Protein AF-A0A6A6MZ64-F1 (afdb_monomer)

Radius of gyration: 26.25 Å; Cα contacts (8 Å, |Δi|>4): 74; chains: 1; bounding box: 71×77×59 Å

pLDDT: mean 73.75, std 23.93, range [27.97, 98.44]

Mean predicted aligned error: 17.05 Å

Organism: Hevea brasiliensis (NCBI:txid3981)

Sequence (170 aa):
MSISIQFRRTSTLFPFLHRFRNGGFRNEKPLRKISEPLASSHYVWKSVVTLEALLERDIEQNNVRNAGSHSRNLLRVKRGLDMVKVLFEQILVTEGNSLRDPGSNAYAQVFAPHHGWAIRKAVDAGMYTLPTKAQLLNKLNEDGGFDRTGVLGKGNYEKMVQGIKSTVKG

Structure (mmCIF, N/CA/C/O backbone):
data_AF-A0A6A6MZ64-F1
#
_entry.id   AF-A0A6A6MZ64-F1
#
loop_
_atom_site.group_PDB
_atom_site.id
_atom_site.type_symbol
_atom_site.label_atom_id
_atom_site.label_alt_id
_atom_site.label_comp_id
_atom_site.label_asym_id
_atom_site.label_entity_id
_atom_site.label_seq_id
_atom_site.pdbx_PDB_ins_code
_atom_site.Cartn_x
_atom_site.Cartn_y
_atom_site.Cartn_z
_atom_site.occupancy
_atom_site.B_iso_or_equiv
_atom_site.auth_seq_id
_atom_site.auth_comp_id
_atom_site.auth_asym_id
_atom_site.auth_atom_id
_atom_site.pdbx_PDB_model_num
ATOM 1 N N . MET A 1 1 ? 51.648 14.319 -3.752 1.00 36.44 1 MET A N 1
ATOM 2 C CA . MET A 1 1 ? 50.688 15.044 -4.610 1.00 36.44 1 MET A CA 1
ATOM 3 C C . MET A 1 1 ? 49.293 14.692 -4.124 1.00 36.44 1 MET A C 1
ATOM 5 O O . MET A 1 1 ? 48.849 13.582 -4.371 1.00 36.44 1 MET A O 1
ATOM 9 N N . SER A 1 2 ? 48.656 15.578 -3.359 1.00 28.05 2 SER A N 1
ATOM 10 C CA . SER A 1 2 ? 47.317 15.352 -2.797 1.00 28.05 2 SER A CA 1
ATOM 11 C C . SER A 1 2 ? 46.362 16.364 -3.412 1.00 28.05 2 SER A C 1
ATOM 13 O O . SER A 1 2 ? 46.575 17.567 -3.278 1.00 28.05 2 SER A O 1
ATOM 15 N N . ILE A 1 3 ? 45.342 15.879 -4.118 1.00 31.23 3 ILE A N 1
ATOM 16 C CA . ILE A 1 3 ? 44.278 16.712 -4.681 1.00 31.23 3 ILE A CA 1
ATOM 17 C C . ILE A 1 3 ? 43.170 16.803 -3.632 1.00 31.23 3 ILE A C 1
ATOM 19 O O . ILE A 1 3 ? 42.454 15.837 -3.380 1.00 31.23 3 ILE A O 1
ATOM 23 N N . SER A 1 4 ? 43.052 17.975 -3.014 1.00 30.42 4 SER A N 1
ATOM 24 C CA . SER A 1 4 ? 41.913 18.358 -2.183 1.00 30.42 4 SER A CA 1
ATOM 25 C C . SER A 1 4 ? 40.790 18.866 -3.084 1.00 30.42 4 SER A C 1
ATOM 27 O O . SER A 1 4 ? 40.967 19.848 -3.801 1.00 30.42 4 SER A O 1
ATOM 29 N N . ILE A 1 5 ? 39.621 18.225 -3.039 1.00 36.47 5 ILE A N 1
ATOM 30 C CA . ILE A 1 5 ? 38.403 18.752 -3.663 1.00 36.47 5 ILE A CA 1
ATOM 31 C C . ILE A 1 5 ? 37.670 19.588 -2.610 1.00 36.47 5 ILE A C 1
ATOM 33 O O . ILE A 1 5 ? 36.950 19.067 -1.760 1.00 36.47 5 ILE A O 1
ATOM 37 N N . GLN A 1 6 ? 37.865 20.907 -2.659 1.00 35.75 6 GLN A N 1
ATOM 38 C CA . GLN A 1 6 ? 37.004 21.868 -1.972 1.00 35.75 6 GLN A CA 1
ATOM 39 C C . GLN A 1 6 ? 35.626 21.885 -2.648 1.00 35.75 6 GLN A C 1
ATOM 41 O O . GLN A 1 6 ? 35.459 22.462 -3.724 1.00 35.75 6 GLN A O 1
ATOM 46 N N . PHE A 1 7 ? 34.614 21.312 -1.994 1.00 27.97 7 PHE A N 1
ATOM 47 C CA . PHE A 1 7 ? 33.225 21.535 -2.387 1.00 27.97 7 PHE A CA 1
ATOM 48 C C . PHE A 1 7 ? 32.743 22.877 -1.820 1.00 27.97 7 PHE A C 1
ATOM 50 O O . PHE A 1 7 ? 32.545 23.052 -0.616 1.00 27.97 7 PHE A O 1
ATOM 57 N N . ARG A 1 8 ? 32.628 23.858 -2.716 1.00 33.91 8 ARG A N 1
ATOM 58 C CA . ARG A 1 8 ? 32.208 25.232 -2.438 1.00 33.91 8 ARG A CA 1
ATOM 59 C C . ARG A 1 8 ? 30.710 25.250 -2.088 1.00 33.91 8 ARG A C 1
ATOM 61 O O . ARG A 1 8 ? 29.879 24.755 -2.841 1.00 33.91 8 ARG A O 1
ATOM 68 N N . ARG A 1 9 ? 30.375 25.839 -0.935 1.00 47.22 9 ARG A N 1
ATOM 69 C CA . ARG A 1 9 ? 29.007 26.157 -0.491 1.00 47.22 9 ARG A CA 1
ATOM 70 C C . ARG A 1 9 ? 28.342 27.138 -1.459 1.00 47.22 9 ARG A C 1
ATOM 72 O O . ARG A 1 9 ? 28.734 28.295 -1.445 1.00 47.22 9 ARG A O 1
ATOM 79 N N . THR A 1 10 ? 27.281 26.722 -2.149 1.00 39.62 10 THR A N 1
ATOM 80 C CA . THR A 1 10 ? 26.115 27.563 -2.498 1.00 39.62 10 THR A CA 1
ATOM 81 C C . THR A 1 10 ? 24.944 26.667 -2.915 1.00 39.62 10 THR A C 1
ATOM 83 O O . THR A 1 10 ? 25.131 25.845 -3.803 1.00 39.62 10 THR A O 1
ATOM 86 N N . SER A 1 11 ? 23.771 26.847 -2.287 1.00 35.97 11 SER A N 1
ATOM 87 C CA . SER A 1 11 ? 22.413 26.402 -2.694 1.00 35.97 11 SER A CA 1
ATOM 88 C C . SER A 1 11 ? 21.611 25.853 -1.499 1.00 35.97 11 SER A C 1
ATOM 90 O O . SER A 1 11 ? 21.657 24.669 -1.183 1.00 35.97 11 SER A O 1
ATOM 92 N N . THR A 1 12 ? 20.965 26.778 -0.779 1.00 44.12 12 THR A N 1
ATOM 93 C CA . THR A 1 12 ? 19.648 26.749 -0.084 1.00 44.12 12 THR A CA 1
ATOM 94 C C . THR A 1 12 ? 18.923 25.427 0.259 1.00 44.12 12 THR A C 1
ATOM 96 O O . THR A 1 12 ? 17.695 25.391 0.288 1.00 44.12 12 THR A O 1
ATOM 99 N N . LEU A 1 13 ? 19.625 24.353 0.622 1.00 40.78 13 LEU A N 1
ATOM 100 C CA . LEU A 1 13 ? 19.019 23.043 0.900 1.00 40.78 13 LEU A CA 1
ATOM 101 C C . LEU A 1 13 ? 19.359 22.507 2.296 1.00 40.78 13 LEU A C 1
ATOM 103 O O . LEU A 1 13 ? 19.699 21.346 2.446 1.00 40.78 13 LEU A O 1
ATOM 107 N N . PHE A 1 14 ? 19.281 23.336 3.343 1.00 42.09 14 PHE A N 1
ATOM 108 C CA . PHE A 1 14 ? 19.388 22.849 4.728 1.00 42.09 14 PHE A CA 1
ATOM 109 C C . PHE A 1 14 ? 18.645 23.756 5.729 1.00 42.09 14 PHE A C 1
ATOM 111 O O . PHE A 1 14 ? 19.239 24.638 6.344 1.00 42.09 14 PHE A O 1
ATOM 118 N N . PRO A 1 15 ? 17.331 23.529 5.924 1.00 39.47 15 PRO A N 1
ATOM 119 C CA . PRO A 1 15 ? 16.768 23.689 7.261 1.00 39.47 15 PRO A CA 1
ATOM 120 C C . PRO A 1 15 ? 15.713 22.605 7.552 1.00 39.47 15 PRO A C 1
ATOM 122 O O . PRO A 1 15 ? 14.540 22.908 7.738 1.00 39.47 15 PRO A O 1
ATOM 125 N N . PHE A 1 16 ? 16.097 21.324 7.589 1.00 38.50 16 PHE A N 1
ATOM 126 C CA . PHE A 1 16 ? 15.178 20.266 8.057 1.00 38.50 16 PHE A CA 1
ATOM 127 C C . PHE A 1 16 ? 15.720 19.418 9.217 1.00 38.50 16 PHE A C 1
ATOM 129 O O . PHE A 1 16 ? 14.943 18.814 9.950 1.00 38.50 16 PHE A O 1
ATOM 136 N N . LEU A 1 17 ? 17.027 19.451 9.494 1.00 40.66 17 LEU A N 1
ATOM 137 C CA . LEU A 1 17 ? 17.614 18.652 10.580 1.00 40.66 17 LEU A CA 1
ATOM 138 C C . LEU A 1 17 ? 17.642 19.343 11.955 1.00 40.66 17 LEU A C 1
ATOM 140 O O . LEU A 1 17 ? 17.843 18.676 12.964 1.00 40.66 17 LEU A O 1
ATOM 144 N N . HIS A 1 18 ? 17.357 20.647 12.052 1.00 37.66 18 HIS A N 1
ATOM 145 C CA . HIS A 1 18 ? 17.341 21.344 13.350 1.00 37.66 18 HIS A CA 1
ATOM 146 C C . HIS A 1 18 ? 15.963 21.335 14.052 1.00 37.66 18 HIS A C 1
ATOM 148 O O . HIS A 1 18 ? 15.840 21.779 15.193 1.00 37.66 18 HIS A O 1
ATOM 154 N N . ARG A 1 19 ? 14.920 20.784 13.407 1.00 38.62 19 ARG A N 1
ATOM 155 C CA . ARG A 1 19 ? 13.558 20.640 13.965 1.00 38.62 19 ARG A CA 1
ATOM 156 C C . ARG A 1 19 ? 13.274 19.234 14.526 1.00 38.62 19 ARG A C 1
ATOM 158 O O . ARG A 1 19 ? 12.125 18.860 14.701 1.00 38.62 19 ARG A O 1
ATOM 165 N N . PHE A 1 20 ? 14.318 18.478 14.864 1.00 41.59 20 PHE A N 1
ATOM 166 C CA . PHE A 1 20 ? 14.205 17.242 15.653 1.00 41.59 20 PHE A CA 1
ATOM 167 C C . PHE A 1 20 ? 14.855 17.334 17.041 1.00 41.59 20 PHE A C 1
ATOM 169 O O . PHE A 1 20 ? 14.746 16.395 17.819 1.00 41.59 20 PHE A O 1
ATOM 176 N N . ARG A 1 21 ? 15.489 18.466 17.394 1.00 41.97 21 ARG A N 1
ATOM 177 C CA . ARG A 1 21 ? 16.224 18.587 18.665 1.00 41.97 21 ARG A CA 1
ATOM 178 C C . ARG A 1 21 ? 15.375 19.042 19.864 1.00 41.97 21 ARG A C 1
ATOM 180 O O . ARG A 1 21 ? 15.693 18.654 20.976 1.00 41.97 21 ARG A O 1
ATOM 187 N N . ASN A 1 22 ? 14.282 19.790 19.662 1.00 35.03 22 ASN A N 1
ATOM 188 C CA . ASN A 1 22 ? 13.542 20.444 20.764 1.00 35.03 22 ASN A CA 1
ATOM 189 C C . ASN A 1 22 ? 12.016 20.175 20.778 1.00 35.03 22 ASN A C 1
ATOM 191 O O . ASN A 1 22 ? 11.238 21.030 21.193 1.00 35.03 22 ASN A O 1
ATOM 195 N N . GLY A 1 23 ? 11.556 19.012 20.308 1.00 35.69 23 GLY A N 1
ATOM 196 C CA . GLY A 1 23 ? 10.136 18.632 20.338 1.00 35.69 23 GLY A CA 1
ATOM 197 C C . GLY A 1 23 ? 9.852 17.573 21.399 1.00 35.69 23 GLY A C 1
ATOM 198 O O . GLY A 1 23 ? 10.011 16.390 21.124 1.00 35.69 23 GLY A O 1
ATOM 199 N N . GLY A 1 24 ? 9.441 17.997 22.596 1.00 34.62 24 GLY A N 1
ATOM 200 C CA . GLY A 1 24 ? 9.090 17.107 23.703 1.00 34.62 24 GLY A CA 1
ATOM 201 C C . GLY A 1 24 ? 7.966 16.128 23.351 1.00 34.62 24 GLY A C 1
ATOM 202 O O . GLY A 1 24 ? 6.863 16.532 22.968 1.00 34.62 24 GLY A O 1
ATOM 203 N N . PHE A 1 25 ? 8.246 14.837 23.530 1.00 40.78 25 PHE A N 1
ATOM 204 C CA . PHE A 1 25 ? 7.233 13.791 23.594 1.00 40.78 25 PHE A CA 1
ATOM 205 C C . PHE A 1 25 ? 6.396 14.013 24.857 1.00 40.78 25 PHE A C 1
ATOM 207 O O . PHE A 1 25 ? 6.836 13.785 25.981 1.00 40.78 25 PHE A O 1
ATOM 214 N N . ARG A 1 26 ? 5.180 14.530 24.666 1.00 48.69 26 ARG A N 1
ATOM 215 C CA . ARG A 1 26 ? 4.166 14.624 25.718 1.00 48.69 26 ARG A CA 1
ATOM 216 C C . ARG A 1 26 ? 3.779 13.212 26.175 1.00 48.69 26 ARG A C 1
ATOM 218 O O . ARG A 1 26 ? 3.234 12.451 25.384 1.00 48.69 26 ARG A O 1
ATOM 225 N N . ASN A 1 27 ? 4.018 12.941 27.459 1.00 40.72 27 ASN A N 1
ATOM 226 C CA . ASN A 1 27 ? 3.474 11.858 28.286 1.00 40.72 27 ASN A CA 1
ATOM 227 C C . ASN A 1 27 ? 3.519 10.453 27.670 1.00 40.72 27 ASN A C 1
ATOM 229 O O . ASN A 1 27 ? 2.483 9.839 27.401 1.00 40.72 27 ASN A O 1
ATOM 233 N N . GLU A 1 28 ? 4.724 9.905 27.530 1.00 43.59 28 GLU A N 1
ATOM 234 C CA . GLU A 1 28 ? 4.869 8.455 27.446 1.00 43.59 28 GLU A CA 1
ATOM 235 C C . GLU A 1 28 ? 4.496 7.843 28.801 1.00 43.59 28 GLU A C 1
ATOM 237 O O . GLU A 1 28 ? 5.088 8.145 29.838 1.00 43.59 28 GLU A O 1
ATOM 242 N N . LYS A 1 29 ? 3.469 6.988 28.800 1.00 49.75 29 LYS A N 1
ATOM 243 C CA . LYS A 1 29 ? 3.239 6.058 29.909 1.00 49.75 29 LYS A CA 1
ATOM 244 C C . LYS A 1 29 ? 4.495 5.180 30.035 1.00 49.75 29 LYS A C 1
ATOM 246 O O . LYS A 1 29 ? 5.036 4.808 28.992 1.00 49.75 29 LYS A O 1
ATOM 251 N N . PRO A 1 30 ? 4.949 4.828 31.251 1.00 45.38 30 PRO A N 1
ATOM 252 C CA . PRO A 1 30 ? 6.193 4.087 31.433 1.00 45.38 30 PRO A CA 1
ATOM 253 C C . PRO A 1 30 ? 6.215 2.818 30.579 1.00 45.38 30 PRO A C 1
ATOM 255 O O . PRO A 1 30 ? 5.240 2.059 30.560 1.00 45.38 30 PRO A O 1
ATOM 258 N N . LEU A 1 31 ? 7.328 2.596 29.876 1.00 52.47 31 LEU A N 1
ATOM 259 C CA . LEU A 1 31 ? 7.581 1.358 29.147 1.00 52.47 31 LEU A CA 1
ATOM 260 C C . LEU A 1 31 ? 7.473 0.193 30.135 1.00 52.47 31 LEU A C 1
ATOM 262 O O . LEU A 1 31 ? 8.223 0.124 31.111 1.00 52.47 31 LEU A O 1
ATOM 266 N N . ARG A 1 32 ? 6.505 -0.703 29.908 1.00 56.94 32 ARG A N 1
ATOM 267 C CA . ARG A 1 32 ? 6.336 -1.888 30.752 1.00 56.94 32 ARG A CA 1
ATOM 268 C C . ARG A 1 32 ? 7.608 -2.723 30.685 1.00 56.94 32 ARG A C 1
ATOM 270 O O . ARG A 1 32 ? 8.136 -2.970 29.600 1.00 56.94 32 ARG A O 1
ATOM 277 N N . LYS A 1 33 ? 8.086 -3.166 31.848 1.00 50.62 33 LYS A N 1
ATOM 278 C CA . LYS A 1 33 ? 9.201 -4.107 31.932 1.00 50.62 33 LYS A CA 1
ATOM 279 C C . LYS A 1 33 ? 8.802 -5.386 31.196 1.00 50.62 33 LYS A C 1
ATOM 281 O O . LYS A 1 33 ? 7.712 -5.907 31.402 1.00 50.62 33 LYS A O 1
ATOM 286 N N . ILE A 1 34 ? 9.705 -5.882 30.354 1.00 54.44 34 ILE A N 1
ATOM 287 C CA . ILE A 1 34 ? 9.514 -7.050 29.472 1.00 54.44 34 ILE A CA 1
ATOM 288 C C . ILE A 1 34 ? 9.135 -8.321 30.269 1.00 54.44 34 ILE A C 1
ATOM 290 O O . ILE A 1 34 ? 8.608 -9.275 29.709 1.00 54.44 34 ILE A O 1
ATOM 294 N N . SER A 1 35 ? 9.356 -8.318 31.586 1.00 48.97 35 SER A N 1
ATOM 295 C CA . SER A 1 35 ? 9.053 -9.410 32.511 1.00 48.97 35 SER A CA 1
ATOM 296 C C . SER A 1 35 ? 7.625 -9.429 33.071 1.00 48.97 35 SER A C 1
ATOM 298 O O . SER A 1 35 ? 7.291 -10.380 33.771 1.00 48.97 35 SER A O 1
ATOM 300 N N . GLU A 1 36 ? 6.790 -8.410 32.842 1.00 52.72 36 GLU A N 1
ATOM 301 C CA . GLU A 1 36 ? 5.408 -8.442 33.340 1.00 52.72 36 GLU A CA 1
ATOM 302 C C . GLU A 1 36 ? 4.483 -9.206 32.379 1.00 52.72 36 GLU A C 1
ATOM 304 O O . GLU A 1 36 ? 4.371 -8.824 31.209 1.00 52.72 36 GLU A O 1
ATOM 309 N N . PRO A 1 37 ? 3.784 -10.263 32.842 1.00 51.66 37 PRO A N 1
ATOM 310 C CA . PRO A 1 37 ? 2.841 -10.997 32.013 1.00 51.66 37 PRO A CA 1
ATOM 311 C C . PRO A 1 37 ? 1.742 -10.075 31.484 1.00 51.66 37 PRO A C 1
ATOM 313 O O . PRO A 1 37 ? 1.073 -9.360 32.234 1.00 51.66 37 PRO A O 1
ATOM 316 N N . LEU A 1 38 ? 1.515 -10.131 30.173 1.00 53.34 38 LEU A N 1
ATOM 317 C CA . LEU A 1 38 ? 0.454 -9.418 29.469 1.00 53.34 38 LEU A CA 1
ATOM 318 C C . LEU A 1 38 ? -0.904 -10.091 29.751 1.00 53.34 38 LEU A C 1
ATOM 320 O O . LEU A 1 38 ? -1.550 -10.631 28.854 1.00 53.34 38 LEU A O 1
ATOM 324 N N . ALA A 1 39 ? -1.337 -10.082 31.013 1.00 48.03 39 ALA A N 1
ATOM 325 C CA . ALA A 1 39 ? -2.506 -10.817 31.502 1.00 48.03 39 ALA A CA 1
ATOM 326 C C . ALA A 1 39 ? -3.852 -10.373 30.884 1.00 48.03 39 ALA A C 1
ATOM 328 O O . ALA A 1 39 ? -4.884 -10.966 31.168 1.00 48.03 39 ALA A O 1
ATOM 329 N N . SER A 1 40 ? -3.863 -9.368 30.002 1.00 46.00 40 SER A N 1
ATOM 330 C CA . SER A 1 40 ? -5.070 -8.884 29.310 1.00 46.00 40 SER A CA 1
ATOM 331 C C . SER A 1 40 ? -5.090 -9.179 27.804 1.00 46.00 40 SER A C 1
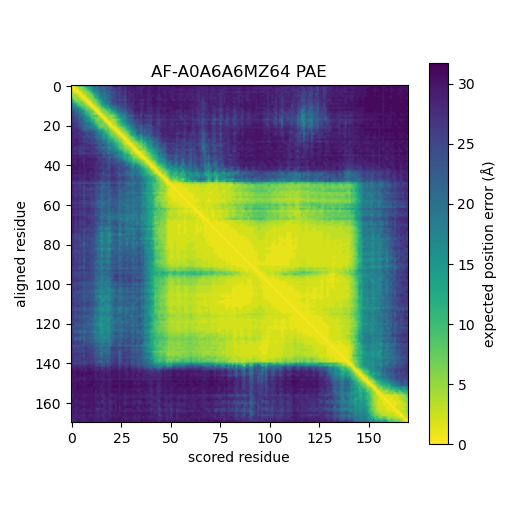ATOM 333 O O . SER A 1 40 ? -6.048 -8.820 27.130 1.00 46.00 40 SER A O 1
ATOM 335 N N . SER A 1 41 ? -4.039 -9.788 27.243 1.00 49.84 41 SER A N 1
ATOM 336 C CA . SER A 1 41 ? -3.894 -9.975 25.788 1.00 49.84 41 SER A CA 1
ATOM 337 C C . SER A 1 41 ? -3.397 -11.378 25.424 1.00 49.84 41 SER A C 1
ATOM 339 O O . SER A 1 41 ? -2.759 -11.592 24.391 1.00 49.84 41 SER A O 1
ATOM 341 N N . HIS A 1 42 ? -3.748 -12.373 26.237 1.00 45.38 42 HIS A N 1
ATOM 342 C CA . HIS A 1 42 ? -3.716 -13.759 25.789 1.00 45.38 42 HIS A CA 1
ATOM 343 C C . HIS A 1 42 ? -4.972 -14.059 24.941 1.00 45.38 42 HIS A C 1
ATOM 345 O O . HIS A 1 42 ? -5.987 -14.532 25.433 1.00 45.38 42 HIS A O 1
ATOM 351 N N . TYR A 1 43 ? -4.857 -13.777 23.636 1.00 52.66 43 TYR A N 1
ATOM 352 C CA . TYR A 1 43 ? -5.564 -14.436 22.526 1.00 52.66 43 TYR A CA 1
ATOM 353 C C . TYR A 1 43 ? -7.109 -14.314 22.476 1.00 52.66 43 TYR A C 1
ATOM 355 O O . TYR A 1 43 ? -7.822 -15.313 22.494 1.00 52.66 43 TYR A O 1
ATOM 363 N N . VAL A 1 44 ? -7.636 -13.097 22.275 1.00 53.84 44 VAL A N 1
ATOM 364 C CA . VAL A 1 44 ? -9.070 -12.854 21.973 1.00 53.84 44 VAL A CA 1
ATOM 365 C C . VAL A 1 44 ? -9.569 -13.627 20.740 1.00 53.84 44 VAL A C 1
ATOM 367 O O . VAL A 1 44 ? -10.719 -14.047 20.711 1.00 53.84 44 VAL A O 1
ATOM 370 N N . TRP A 1 45 ? -8.719 -13.906 19.747 1.00 55.28 45 TRP A N 1
ATOM 371 C CA . TRP A 1 45 ? -9.134 -14.689 18.572 1.00 55.28 45 TRP A CA 1
ATOM 372 C C . TRP A 1 45 ? -9.507 -16.142 18.894 1.00 55.28 45 TRP A C 1
ATOM 374 O O . TRP A 1 45 ? -10.161 -16.788 18.086 1.00 55.28 45 TRP A O 1
ATOM 384 N N . LYS A 1 46 ? -9.151 -16.658 20.080 1.00 59.06 46 LYS A N 1
ATOM 385 C CA . LYS A 1 46 ? -9.629 -17.970 20.541 1.00 59.06 46 LYS A CA 1
ATOM 386 C C . LYS A 1 46 ? -11.102 -17.954 20.961 1.00 59.06 46 LYS A C 1
ATOM 388 O O . LYS A 1 46 ? -11.692 -19.020 21.074 1.00 59.06 46 LYS A O 1
ATOM 393 N N . SER A 1 47 ? -11.682 -16.779 21.218 1.00 61.56 47 SER A N 1
ATOM 394 C CA . SER A 1 47 ? -13.062 -16.624 21.698 1.00 61.56 47 SER A CA 1
ATOM 395 C C . SER A 1 47 ? -13.961 -15.804 20.774 1.00 61.56 47 SER A C 1
ATOM 397 O O . SER A 1 47 ? -15.132 -15.609 21.091 1.00 61.56 47 SER A O 1
ATOM 399 N N . VAL A 1 48 ? -13.444 -15.319 19.642 1.00 60.75 48 VAL A N 1
ATOM 400 C CA . VAL A 1 48 ? -14.214 -14.533 18.676 1.00 60.75 48 VAL A CA 1
ATOM 401 C C . VAL A 1 48 ? -14.267 -15.278 17.353 1.00 60.75 48 VAL A C 1
ATOM 403 O O . VAL A 1 48 ? -13.238 -15.508 16.725 1.00 60.75 48 VAL A O 1
ATOM 406 N N . VAL A 1 49 ? -15.477 -15.675 16.962 1.00 75.50 49 VAL A N 1
ATOM 407 C CA . VAL A 1 49 ? -15.716 -16.565 15.817 1.00 75.50 49 VAL A CA 1
ATOM 408 C C . VAL A 1 49 ? -15.659 -15.808 14.485 1.00 75.50 49 VAL A C 1
ATOM 410 O O . VAL A 1 49 ? -15.248 -16.383 13.482 1.00 75.50 49 VAL A O 1
ATOM 413 N N . THR A 1 50 ? -16.027 -14.519 14.462 1.00 87.75 50 THR A N 1
ATOM 414 C CA . THR A 1 50 ? -16.124 -13.727 13.223 1.00 87.75 50 THR A CA 1
ATOM 415 C C . THR A 1 50 ? -15.567 -12.305 13.367 1.00 87.75 50 THR A C 1
ATOM 417 O O . THR A 1 50 ? -15.409 -11.789 14.477 1.00 87.75 50 THR A O 1
ATOM 420 N N . LEU A 1 51 ? -15.260 -11.647 12.241 1.00 89.31 51 LEU A N 1
ATOM 421 C CA . LEU A 1 51 ? -14.782 -10.257 12.238 1.00 89.31 51 LEU A CA 1
ATOM 422 C C . LEU A 1 51 ? -15.852 -9.284 12.747 1.00 89.31 51 LEU A C 1
ATOM 424 O O . LEU A 1 51 ? -15.520 -8.302 13.403 1.00 89.31 51 LEU A O 1
ATOM 428 N N . GLU A 1 52 ? -17.123 -9.575 12.491 1.00 90.81 52 GLU A N 1
ATOM 429 C CA . GLU A 1 52 ? -18.269 -8.798 12.960 1.00 90.81 52 GLU A CA 1
ATOM 430 C C . GLU A 1 52 ? -18.338 -8.820 14.487 1.00 90.81 52 GLU A C 1
ATOM 432 O O . GLU A 1 52 ? -18.394 -7.765 15.109 1.00 90.81 52 GLU A O 1
ATOM 437 N N . ALA A 1 53 ? -18.214 -9.999 15.104 1.00 89.12 53 ALA A N 1
ATOM 438 C CA . ALA A 1 53 ? -18.192 -10.130 16.562 1.00 89.12 53 ALA A CA 1
ATOM 439 C C . ALA A 1 53 ? -16.990 -9.409 17.207 1.00 89.12 53 ALA A C 1
ATOM 441 O O . ALA A 1 53 ? -17.063 -8.944 18.346 1.00 89.12 53 ALA A O 1
ATOM 442 N N . LEU A 1 54 ? -15.875 -9.298 16.480 1.00 88.81 54 LEU A N 1
ATOM 443 C CA . LEU A 1 54 ? -14.695 -8.547 16.911 1.00 88.81 54 LEU A CA 1
ATOM 444 C C . LEU A 1 54 ? -14.922 -7.027 16.851 1.00 88.81 54 LEU A C 1
ATOM 446 O O . LEU A 1 54 ? -14.425 -6.313 17.720 1.00 88.81 54 LEU A O 1
ATOM 450 N N . LEU A 1 55 ? -15.670 -6.539 15.858 1.00 91.50 55 LEU A N 1
ATOM 451 C CA . LEU A 1 55 ? -16.0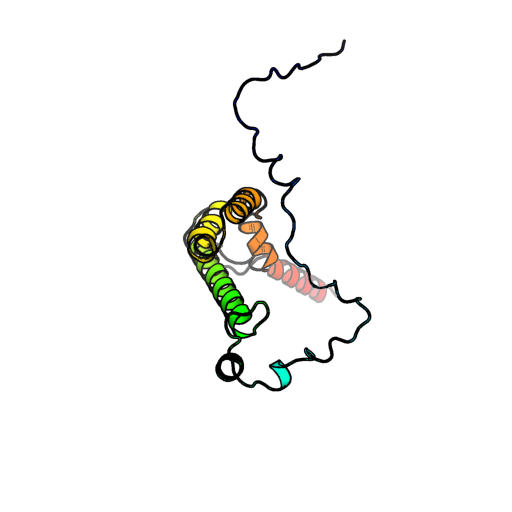53 -5.130 15.741 1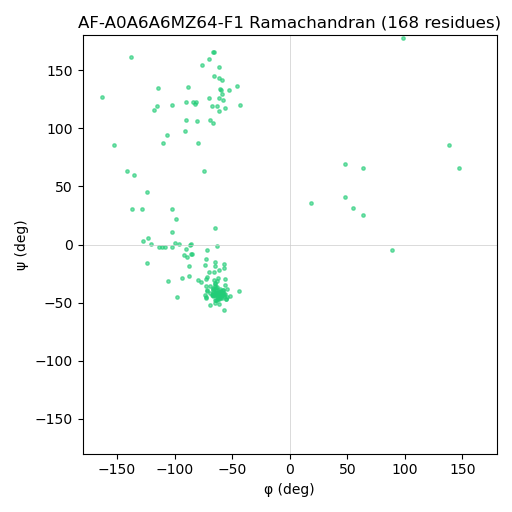.00 91.50 55 LEU A CA 1
ATOM 452 C C . LEU A 1 55 ? -17.126 -4.741 16.761 1.00 91.50 55 LEU A C 1
ATOM 454 O O . LEU A 1 55 ? -16.992 -3.700 17.400 1.00 91.50 55 LEU A O 1
ATOM 458 N N . GLU A 1 56 ? -18.147 -5.581 16.943 1.00 92.44 56 GLU A N 1
ATOM 459 C CA . GLU A 1 56 ? -19.253 -5.324 17.872 1.00 92.44 56 GLU A CA 1
ATOM 460 C C . GLU A 1 56 ? -18.733 -5.113 19.295 1.00 92.44 56 GLU A C 1
ATOM 462 O O . GLU A 1 56 ? -19.061 -4.126 19.945 1.00 92.44 56 GLU A O 1
ATOM 467 N N . ARG A 1 57 ? -17.788 -5.950 19.735 1.00 89.44 57 ARG A N 1
ATOM 468 C CA . ARG A 1 57 ? -17.134 -5.796 21.041 1.00 89.44 57 ARG A CA 1
ATOM 469 C C . ARG A 1 57 ? -16.470 -4.427 21.225 1.00 89.44 57 ARG A C 1
ATOM 471 O O . ARG A 1 57 ? -16.548 -3.838 22.300 1.00 89.44 57 ARG A O 1
ATOM 478 N N . ASP A 1 58 ? -15.780 -3.925 20.206 1.00 92.75 58 ASP A N 1
ATOM 479 C CA . ASP A 1 58 ? -15.117 -2.618 20.275 1.00 92.75 58 ASP A CA 1
ATOM 480 C C . ASP A 1 58 ? -16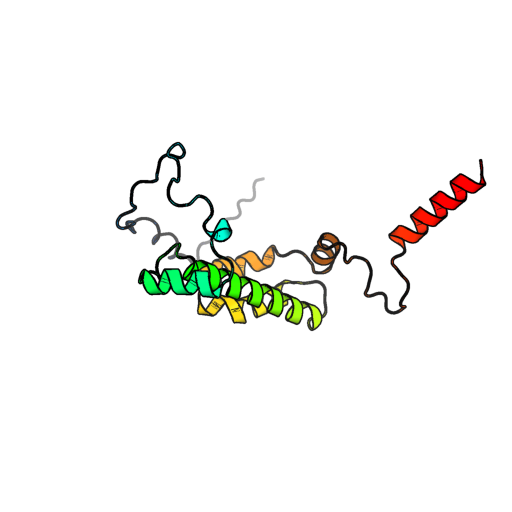.132 -1.453 20.242 1.00 92.75 58 ASP A C 1
ATOM 482 O O . ASP A 1 58 ? -15.855 -0.377 20.789 1.00 92.75 58 ASP A O 1
ATOM 486 N N . ILE A 1 59 ? -17.298 -1.653 19.610 1.00 93.62 59 ILE A N 1
ATOM 487 C CA . ILE A 1 59 ? -18.434 -0.715 19.608 1.00 93.62 59 ILE A CA 1
ATOM 488 C C . ILE A 1 59 ? -19.069 -0.663 20.998 1.00 93.62 59 ILE A C 1
ATOM 490 O O . ILE A 1 59 ? -19.171 0.424 21.567 1.00 93.62 59 ILE A O 1
ATOM 494 N N . GLU A 1 60 ? -19.409 -1.819 21.574 1.00 94.06 60 GLU A N 1
ATOM 495 C CA . GLU A 1 60 ? -19.950 -1.956 22.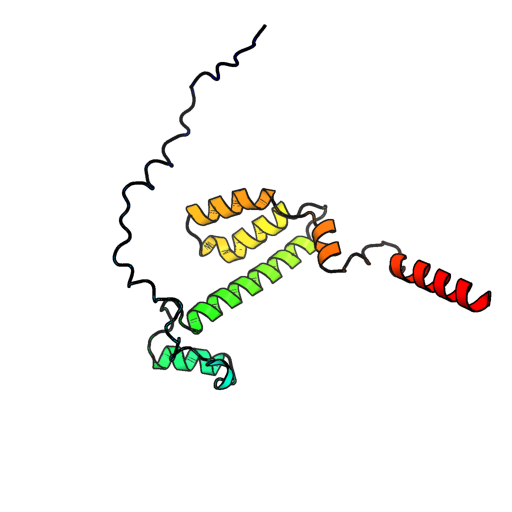935 1.00 94.06 60 GLU A CA 1
ATOM 496 C C . GLU A 1 60 ? -19.033 -1.296 23.975 1.00 94.06 60 GLU A C 1
ATOM 498 O O . GLU A 1 60 ? -19.488 -0.639 24.911 1.00 94.06 60 GLU A O 1
ATOM 503 N N . GLN A 1 61 ? -17.717 -1.418 23.789 1.00 92.25 61 GLN A N 1
ATOM 504 C CA . GLN A 1 61 ? -16.701 -0.827 24.663 1.00 92.25 61 GLN A CA 1
ATOM 505 C C . GLN A 1 61 ? -16.348 0.630 24.316 1.00 92.25 61 GLN A C 1
ATOM 507 O O . GLN A 1 61 ? -15.468 1.212 24.956 1.00 92.25 61 GLN A O 1
ATOM 512 N N . ASN A 1 62 ? -16.986 1.217 23.298 1.00 93.06 62 ASN A N 1
ATOM 513 C CA . ASN A 1 62 ? -16.737 2.568 22.788 1.00 93.06 62 ASN A CA 1
ATOM 514 C C . ASN A 1 62 ? -15.240 2.870 22.548 1.00 93.06 62 ASN A C 1
ATOM 516 O O . ASN A 1 62 ? -14.727 3.944 22.875 1.00 93.06 62 ASN A O 1
ATOM 520 N N . ASN A 1 63 ? -14.502 1.899 22.001 1.00 93.38 63 ASN A N 1
ATOM 521 C CA . ASN A 1 63 ? -13.046 1.971 21.853 1.00 93.38 63 ASN A CA 1
ATOM 522 C C . ASN A 1 63 ? -12.558 1.803 20.400 1.00 93.38 63 ASN A C 1
ATOM 524 O O . ASN A 1 63 ? -11.350 1.803 20.160 1.00 93.38 63 ASN A O 1
ATOM 528 N N . VAL A 1 64 ? -13.471 1.731 19.422 1.00 93.31 64 VAL A N 1
ATOM 529 C CA . VAL A 1 64 ? -13.209 1.471 17.989 1.00 93.31 64 VAL A CA 1
ATOM 530 C C . VAL A 1 64 ? -12.013 2.251 17.429 1.00 93.31 64 VAL A C 1
ATOM 532 O O . VAL A 1 64 ? -11.219 1.722 16.651 1.00 93.31 64 VAL A O 1
ATOM 535 N N . ARG A 1 65 ? -11.840 3.519 17.824 1.00 92.25 65 ARG A N 1
ATOM 536 C CA . ARG A 1 65 ? -10.798 4.419 17.287 1.00 92.25 65 ARG A CA 1
ATOM 537 C C . ARG A 1 65 ? -9.488 4.398 18.080 1.00 92.25 65 ARG A C 1
ATOM 539 O O . ARG A 1 65 ? -8.498 4.993 17.623 1.00 92.25 65 ARG A O 1
ATOM 546 N N . ASN A 1 66 ? -9.469 3.741 19.237 1.00 91.94 66 ASN A N 1
ATOM 547 C CA . ASN A 1 66 ? -8.341 3.744 20.158 1.00 91.94 66 ASN A CA 1
ATOM 548 C C . ASN A 1 66 ? -7.135 3.042 19.537 1.00 91.94 66 ASN A C 1
ATOM 550 O O . ASN A 1 66 ? -7.251 2.086 18.773 1.00 91.94 66 ASN A O 1
ATOM 554 N N . ALA A 1 67 ? -5.938 3.541 19.840 1.00 90.25 67 ALA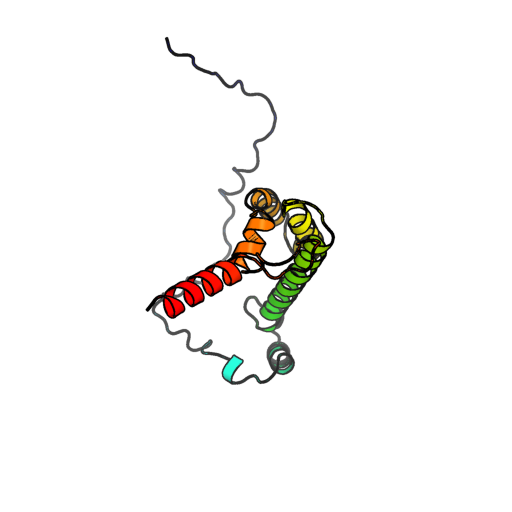 A N 1
ATOM 555 C CA . ALA A 1 67 ? -4.720 2.874 19.409 1.00 90.25 67 ALA A CA 1
ATOM 556 C C . ALA A 1 67 ? -4.661 1.467 20.025 1.00 90.25 67 ALA A C 1
ATOM 558 O O . ALA A 1 67 ? -4.770 1.323 21.239 1.00 90.25 67 ALA A O 1
ATOM 559 N N . GLY A 1 68 ? -4.495 0.450 19.179 1.00 86.94 68 GLY A N 1
ATOM 560 C CA . GLY A 1 68 ? -4.453 -0.949 19.602 1.00 86.94 68 GLY A CA 1
ATOM 561 C C . GLY A 1 68 ? -5.809 -1.658 19.654 1.00 86.94 68 GLY A C 1
ATOM 562 O O . GLY A 1 68 ? -5.798 -2.869 19.855 1.00 86.94 68 GLY A O 1
ATOM 563 N N . SER A 1 69 ? -6.936 -0.967 19.421 1.00 92.31 69 SER A N 1
ATOM 564 C CA . SER A 1 69 ? -8.241 -1.632 19.290 1.00 92.31 69 SER A CA 1
ATOM 565 C C . SER A 1 69 ? -8.250 -2.600 18.108 1.00 92.31 69 SER A C 1
ATOM 567 O O . SER A 1 69 ? -7.524 -2.422 17.115 1.00 92.31 69 SER A O 1
ATOM 569 N N . HIS A 1 70 ? -9.080 -3.633 18.197 1.00 90.75 70 HIS A N 1
ATOM 570 C CA . HIS A 1 70 ? -9.155 -4.654 17.166 1.00 90.75 70 HIS A CA 1
ATOM 571 C C . HIS A 1 70 ? -9.708 -4.083 15.855 1.00 90.75 70 HIS A C 1
ATOM 573 O O . HIS A 1 70 ? -9.158 -4.353 14.790 1.00 90.75 70 HIS A O 1
ATOM 579 N N . SER A 1 71 ? -10.685 -3.186 15.939 1.00 93.50 71 SER A N 1
ATOM 580 C CA . SER A 1 71 ? -11.282 -2.451 14.824 1.00 93.50 71 SER A CA 1
ATOM 581 C C . SER A 1 71 ? -10.261 -1.593 14.085 1.00 93.50 71 SER A C 1
ATOM 583 O O . SER A 1 71 ? -10.174 -1.612 12.855 1.00 93.50 71 SER A O 1
ATOM 585 N N . ARG A 1 72 ? -9.425 -0.848 14.822 1.00 93.69 72 ARG A N 1
ATOM 586 C CA . ARG A 1 72 ? -8.384 -0.010 14.216 1.00 93.69 72 ARG A CA 1
ATOM 587 C C . ARG A 1 72 ? -7.277 -0.852 13.589 1.00 93.69 72 ARG A C 1
ATOM 589 O O . ARG A 1 72 ? -6.735 -0.463 12.552 1.00 93.69 72 ARG A O 1
ATOM 596 N N . ASN A 1 73 ? -6.936 -1.988 14.194 1.00 93.25 73 ASN A N 1
ATOM 597 C CA . ASN A 1 73 ? -5.987 -2.935 13.616 1.00 93.25 73 ASN A CA 1
ATOM 598 C C . ASN A 1 73 ? -6.559 -3.582 12.347 1.00 93.25 73 ASN A C 1
ATOM 600 O O . ASN A 1 73 ? -5.864 -3.617 11.333 1.00 93.25 73 ASN A O 1
ATOM 604 N N . LEU A 1 74 ? -7.834 -3.982 12.351 1.00 94.31 74 LEU A N 1
ATOM 605 C CA . LEU A 1 74 ? -8.521 -4.538 11.185 1.00 94.31 74 LEU A CA 1
ATOM 606 C C . LEU A 1 74 ? -8.561 -3.539 10.024 1.00 94.31 74 LEU A C 1
ATOM 608 O O . LEU A 1 74 ? -8.242 -3.900 8.895 1.00 94.31 74 LEU A O 1
ATOM 612 N N . LEU A 1 75 ? -8.837 -2.259 10.296 1.00 95.31 75 LEU A N 1
ATOM 613 C CA . LEU A 1 75 ? -8.768 -1.204 9.280 1.00 95.31 75 LEU A CA 1
ATOM 614 C C . LEU A 1 75 ? -7.371 -1.100 8.639 1.00 95.31 75 LEU A C 1
ATOM 616 O O . LEU A 1 75 ? -7.254 -0.873 7.434 1.00 95.31 75 LEU A O 1
ATOM 620 N N . ARG A 1 76 ? -6.299 -1.257 9.428 1.00 95.19 76 ARG A N 1
ATOM 621 C CA . ARG A 1 76 ? -4.919 -1.252 8.912 1.00 95.19 76 ARG A CA 1
ATOM 622 C C . ARG A 1 76 ? -4.624 -2.495 8.073 1.00 95.19 76 ARG A C 1
ATOM 624 O O . ARG A 1 76 ? -4.026 -2.351 7.011 1.00 95.19 76 ARG A O 1
ATOM 631 N N . VAL A 1 77 ? -5.081 -3.671 8.506 1.00 95.69 77 VAL A N 1
ATOM 632 C CA . VAL A 1 77 ? -4.962 -4.924 7.741 1.00 95.69 77 VAL A CA 1
ATOM 633 C C . VAL A 1 77 ? -5.713 -4.820 6.414 1.00 95.69 77 VAL A C 1
ATOM 635 O O . VAL A 1 77 ? -5.126 -5.099 5.375 1.00 95.69 77 VAL A O 1
ATOM 638 N N . LYS A 1 78 ? -6.957 -4.323 6.419 1.00 96.19 78 LYS A N 1
ATOM 639 C CA . LYS A 1 78 ? -7.764 -4.121 5.205 1.00 96.19 78 LYS A CA 1
ATOM 640 C C . LYS A 1 78 ? -7.037 -3.252 4.181 1.00 96.19 78 LYS A C 1
ATOM 642 O O . LYS A 1 78 ? -6.952 -3.618 3.017 1.00 96.19 78 LYS A O 1
ATOM 647 N N . ARG A 1 79 ? -6.455 -2.130 4.617 1.00 97.88 79 ARG A N 1
ATOM 648 C CA . ARG A 1 79 ? -5.646 -1.264 3.739 1.00 97.88 79 ARG A CA 1
ATOM 649 C C . ARG A 1 79 ? -4.375 -1.957 3.241 1.00 97.88 79 ARG A C 1
ATOM 651 O O . ARG A 1 79 ? -3.975 -1.737 2.108 1.00 97.88 79 ARG A O 1
ATOM 658 N N . GLY A 1 80 ? -3.747 -2.799 4.062 1.00 97.31 80 GLY A N 1
ATOM 659 C CA . GLY A 1 80 ? -2.623 -3.636 3.634 1.00 97.31 80 GLY A CA 1
ATOM 660 C C . GLY A 1 80 ? -3.002 -4.602 2.512 1.00 97.31 80 GLY A C 1
ATOM 661 O O . GLY A 1 80 ? -2.276 -4.704 1.528 1.00 97.31 80 GLY A O 1
ATOM 662 N N . LEU A 1 81 ? -4.163 -5.250 2.621 1.00 98.12 81 LEU A N 1
ATOM 663 C CA . LEU A 1 81 ? -4.685 -6.135 1.578 1.00 98.12 81 LEU A CA 1
ATOM 664 C C . LEU A 1 81 ? -5.020 -5.367 0.294 1.00 98.12 81 LEU A C 1
ATOM 666 O O . LEU A 1 81 ? -4.631 -5.805 -0.786 1.00 98.12 81 LEU A O 1
ATOM 670 N N . ASP A 1 82 ? -5.657 -4.196 0.406 1.00 98.25 82 ASP A N 1
ATOM 671 C CA . ASP A 1 82 ? -5.902 -3.325 -0.750 1.00 98.25 82 ASP A CA 1
ATOM 672 C C . ASP A 1 82 ? -4.590 -2.930 -1.445 1.00 98.25 82 ASP A C 1
ATOM 674 O O . ASP A 1 82 ? -4.518 -2.941 -2.670 1.00 98.25 82 ASP A O 1
ATOM 678 N N . MET A 1 83 ? -3.535 -2.619 -0.681 1.00 97.88 83 MET A N 1
ATOM 679 C CA . MET A 1 83 ? -2.222 -2.285 -1.240 1.00 97.88 83 MET A CA 1
ATOM 680 C C . MET A 1 83 ? -1.634 -3.455 -2.030 1.00 97.88 83 MET A C 1
ATOM 682 O O . MET A 1 83 ? -1.141 -3.246 -3.134 1.00 97.88 83 MET A O 1
ATOM 686 N N . VAL A 1 84 ? -1.680 -4.677 -1.488 1.00 97.38 84 VAL A N 1
ATOM 687 C CA . VAL A 1 84 ? -1.175 -5.873 -2.186 1.00 97.38 84 VAL A CA 1
ATOM 688 C C . VAL A 1 84 ? -1.970 -6.127 -3.465 1.00 97.38 84 VAL A C 1
ATOM 690 O O . VAL A 1 84 ? -1.371 -6.373 -4.510 1.00 97.38 84 VAL A O 1
ATOM 693 N N . LYS A 1 85 ? -3.302 -5.999 -3.405 1.00 97.81 85 LYS A N 1
ATOM 694 C CA . LYS A 1 85 ? -4.177 -6.129 -4.574 1.00 97.81 85 LYS A CA 1
ATOM 695 C C . LYS A 1 85 ? -3.787 -5.138 -5.673 1.00 97.81 85 LYS A C 1
ATOM 697 O O . LYS A 1 85 ? -3.477 -5.557 -6.784 1.00 97.81 85 LYS A O 1
ATOM 702 N N . VAL A 1 86 ? -3.752 -3.844 -5.353 1.00 98.12 86 VAL A N 1
ATOM 703 C CA . VAL A 1 86 ? -3.427 -2.794 -6.331 1.00 98.12 86 VAL A CA 1
ATOM 704 C C . VAL A 1 86 ? -1.996 -2.950 -6.847 1.00 98.12 86 VAL A C 1
ATOM 706 O O . VAL A 1 86 ? -1.749 -2.760 -8.032 1.00 98.12 86 VAL A O 1
ATOM 709 N N . LEU A 1 87 ? -1.041 -3.339 -5.997 1.00 97.12 87 LEU A N 1
ATOM 710 C CA . LEU A 1 87 ? 0.331 -3.608 -6.427 1.00 97.12 87 LEU A CA 1
ATOM 711 C C . LEU A 1 87 ? 0.380 -4.705 -7.495 1.00 97.12 87 LEU A C 1
ATOM 713 O O . LEU A 1 87 ? 1.058 -4.535 -8.505 1.00 97.12 87 LEU A O 1
ATOM 717 N N . PHE A 1 88 ? -0.336 -5.812 -7.299 1.00 95.69 88 PHE A N 1
ATOM 718 C CA . PHE A 1 88 ? -0.387 -6.887 -8.288 1.00 95.69 88 PHE A CA 1
ATOM 719 C C . PHE A 1 88 ? -1.086 -6.452 -9.573 1.00 95.69 88 PHE A C 1
ATOM 721 O O . PHE A 1 88 ? -0.554 -6.708 -10.650 1.00 95.69 88 PHE A O 1
ATOM 728 N N . GLU A 1 89 ? -2.199 -5.722 -9.482 1.00 96.88 89 GLU A N 1
ATOM 729 C CA . GLU A 1 89 ? -2.855 -5.129 -10.655 1.00 96.88 89 GLU A CA 1
ATOM 730 C C . GLU A 1 89 ? -1.873 -4.253 -11.452 1.00 96.88 89 GLU A C 1
ATOM 732 O O . GLU A 1 89 ? -1.731 -4.428 -12.661 1.00 96.88 89 GLU A O 1
ATOM 737 N N . GLN A 1 90 ? -1.116 -3.381 -10.776 1.00 97.31 90 GLN A N 1
ATOM 738 C CA . GLN A 1 90 ? -0.096 -2.542 -11.409 1.00 97.31 90 GLN A CA 1
ATOM 739 C C . GLN A 1 90 ? 1.048 -3.369 -12.026 1.00 97.31 90 GLN A C 1
ATOM 741 O O . GLN A 1 90 ? 1.486 -3.063 -13.133 1.00 97.31 90 GLN A O 1
ATOM 746 N N . ILE A 1 91 ? 1.531 -4.426 -11.359 1.00 94.50 91 ILE A N 1
ATOM 747 C CA . ILE A 1 91 ? 2.601 -5.305 -11.876 1.00 94.50 91 ILE A CA 1
ATOM 748 C C . ILE A 1 91 ? 2.163 -6.065 -13.134 1.00 94.50 91 ILE A C 1
ATOM 750 O O . ILE A 1 91 ? 3.002 -6.331 -14.002 1.00 94.50 91 ILE A O 1
ATOM 754 N N . LEU A 1 92 ? 0.884 -6.439 -13.225 1.00 92.19 92 LEU A N 1
ATOM 755 C CA . LEU A 1 92 ? 0.330 -7.166 -14.367 1.00 92.19 92 LEU A CA 1
ATOM 756 C C . LEU A 1 92 ? 0.205 -6.277 -15.607 1.00 92.19 92 LEU A C 1
ATOM 758 O O . LEU A 1 92 ? 0.512 -6.737 -16.703 1.00 92.19 92 LEU A O 1
ATOM 762 N N . VAL A 1 93 ? -0.202 -5.016 -15.439 1.00 93.50 93 VAL A N 1
ATOM 763 C CA . VAL A 1 93 ? -0.381 -4.076 -16.563 1.00 93.50 93 VAL A CA 1
ATOM 764 C C . VAL A 1 93 ? 0.894 -3.322 -16.946 1.00 93.50 93 VAL A C 1
ATOM 766 O O . VAL A 1 93 ? 0.973 -2.779 -18.043 1.00 93.50 93 VAL A O 1
ATOM 769 N N . THR A 1 94 ? 1.890 -3.266 -16.057 1.00 92.00 94 THR A N 1
ATOM 770 C CA . THR A 1 94 ? 3.155 -2.565 -16.316 1.00 92.00 94 THR A CA 1
ATOM 771 C C . THR A 1 94 ? 4.171 -3.502 -16.958 1.00 92.00 94 THR A C 1
ATOM 773 O O . THR A 1 94 ? 4.549 -4.538 -16.395 1.00 92.00 94 THR A O 1
ATOM 776 N N . GLU A 1 95 ? 4.654 -3.110 -18.132 1.00 90.19 95 GLU A N 1
ATOM 777 C CA . GLU A 1 95 ? 5.771 -3.771 -18.796 1.00 90.19 95 GLU A CA 1
ATOM 778 C C . GLU A 1 95 ? 7.113 -3.404 -18.146 1.00 90.19 95 GLU A C 1
ATOM 780 O O . GLU A 1 95 ? 7.286 -2.343 -17.548 1.00 90.19 95 GLU A O 1
ATOM 785 N N . GLY A 1 96 ? 8.097 -4.290 -18.290 1.00 92.06 96 GLY A N 1
ATOM 786 C CA . GLY A 1 96 ? 9.450 -4.074 -17.785 1.00 92.06 96 GLY A CA 1
ATOM 787 C C . GLY A 1 96 ? 9.740 -4.739 -16.439 1.00 92.06 96 GLY A C 1
ATOM 788 O O . GLY A 1 96 ? 8.914 -5.426 -15.838 1.00 92.06 96 GLY A O 1
ATOM 789 N N . ASN A 1 97 ? 10.988 -4.578 -15.995 1.00 93.00 97 ASN A N 1
ATOM 790 C CA . ASN A 1 97 ? 11.541 -5.300 -14.846 1.00 93.00 97 ASN A CA 1
ATOM 791 C C . ASN A 1 97 ? 11.614 -4.452 -13.560 1.00 93.00 97 ASN A C 1
ATOM 793 O O . ASN A 1 97 ? 12.047 -4.942 -12.519 1.00 93.00 97 ASN A O 1
ATOM 797 N N . SER A 1 98 ? 11.222 -3.178 -13.615 1.00 94.94 98 SER A N 1
ATOM 798 C CA . SER A 1 98 ? 11.218 -2.286 -12.452 1.00 94.94 98 SER A CA 1
ATOM 799 C C . SER A 1 98 ? 9.897 -2.388 -11.692 1.00 94.94 98 SER A C 1
ATOM 801 O O . SER A 1 98 ? 8.830 -2.351 -12.294 1.00 94.94 98 SER A O 1
ATOM 803 N N . LEU A 1 99 ? 9.963 -2.463 -10.360 1.00 96.06 99 LEU A N 1
ATOM 804 C CA . LEU A 1 99 ? 8.787 -2.386 -9.483 1.00 96.06 99 LEU A CA 1
ATOM 805 C C . LEU A 1 99 ? 8.542 -0.978 -8.930 1.00 96.06 99 LEU A C 1
ATOM 807 O O . LEU A 1 99 ? 7.592 -0.774 -8.175 1.00 96.06 99 LEU A O 1
ATOM 811 N N . ARG A 1 100 ? 9.381 -0.004 -9.301 1.00 96.31 100 ARG A N 1
ATOM 812 C CA . ARG A 1 100 ? 9.317 1.358 -8.765 1.00 96.31 100 ARG A CA 1
ATOM 813 C C . ARG A 1 100 ? 7.986 2.034 -9.074 1.00 96.31 100 ARG A C 1
ATOM 815 O O . ARG A 1 100 ? 7.349 2.548 -8.156 1.00 96.31 100 ARG A O 1
ATOM 822 N N . ASP A 1 101 ? 7.569 2.026 -10.335 1.00 95.94 101 ASP A N 1
ATOM 823 C CA . ASP A 1 101 ? 6.345 2.712 -10.753 1.00 95.94 101 ASP A CA 1
ATOM 824 C C . ASP A 1 101 ? 5.089 1.966 -10.269 1.00 95.94 101 ASP A C 1
ATOM 826 O O . ASP A 1 101 ? 4.260 2.607 -9.618 1.00 95.94 101 ASP A O 1
ATOM 830 N N . PRO A 1 102 ? 4.982 0.623 -10.406 1.00 97.19 102 PRO A N 1
ATOM 831 C CA . PRO A 1 102 ? 3.887 -0.133 -9.795 1.00 97.19 102 PRO A CA 1
ATOM 832 C C . PRO A 1 102 ? 3.759 0.089 -8.282 1.00 97.19 102 PRO A C 1
ATOM 834 O O . PRO A 1 102 ? 2.663 0.329 -7.771 1.00 97.19 102 PRO A O 1
ATOM 837 N N . GLY A 1 103 ? 4.887 0.060 -7.562 1.00 97.38 103 GLY A N 1
ATOM 838 C CA . GLY A 1 103 ? 4.938 0.287 -6.119 1.00 97.38 103 GLY A CA 1
ATOM 839 C C . GLY A 1 103 ? 4.533 1.704 -5.723 1.00 97.38 103 GLY A C 1
ATOM 840 O O . GLY A 1 103 ? 3.766 1.887 -4.775 1.00 97.38 103 GLY A O 1
ATOM 841 N N . SER A 1 104 ? 4.999 2.705 -6.471 1.00 97.44 104 SER A N 1
ATOM 842 C CA . SER A 1 104 ? 4.672 4.114 -6.232 1.00 97.44 104 SER A CA 1
ATOM 843 C C . SER A 1 104 ? 3.192 4.404 -6.489 1.00 97.44 104 SER A C 1
ATOM 845 O O . SER A 1 104 ? 2.551 5.050 -5.659 1.00 97.44 104 SER A O 1
ATOM 847 N N . ASN A 1 105 ? 2.630 3.876 -7.580 1.00 97.69 105 ASN A N 1
ATOM 848 C CA . ASN A 1 105 ? 1.220 4.049 -7.937 1.00 97.69 105 ASN A CA 1
ATOM 849 C C . ASN A 1 105 ? 0.295 3.398 -6.906 1.00 97.69 105 ASN A C 1
ATOM 851 O O . ASN A 1 105 ? -0.625 4.043 -6.398 1.00 97.69 105 ASN A O 1
ATOM 855 N N . ALA A 1 106 ? 0.582 2.150 -6.527 1.00 98.19 106 ALA A N 1
ATOM 856 C CA . ALA A 1 106 ? -0.193 1.449 -5.511 1.00 98.19 106 ALA A CA 1
ATOM 857 C C . ALA A 1 106 ? -0.143 2.177 -4.155 1.00 98.19 106 ALA A C 1
ATOM 859 O O . ALA A 1 106 ? -1.175 2.382 -3.508 1.00 98.19 106 ALA A O 1
ATOM 860 N N . TYR A 1 107 ? 1.038 2.665 -3.754 1.00 98.44 107 TYR A N 1
ATOM 861 C CA . TYR A 1 107 ? 1.185 3.443 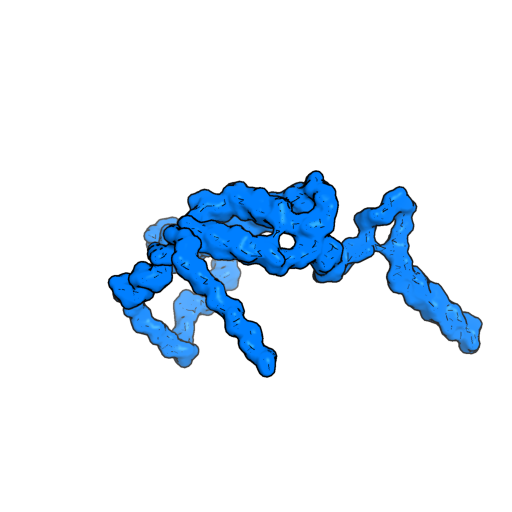-2.525 1.00 98.44 107 TYR A CA 1
ATOM 862 C C . TYR A 1 107 ? 0.389 4.754 -2.565 1.00 98.44 107 TYR A C 1
ATOM 864 O O . TYR A 1 107 ? -0.281 5.098 -1.583 1.00 98.44 107 TYR A O 1
ATOM 872 N N . ALA A 1 108 ? 0.457 5.483 -3.682 1.00 98.25 108 ALA A N 1
ATOM 873 C CA . ALA A 1 108 ? -0.264 6.737 -3.879 1.00 98.25 108 ALA A CA 1
ATOM 874 C C . ALA A 1 108 ? -1.782 6.547 -3.752 1.00 98.25 108 ALA A C 1
ATOM 876 O O . ALA A 1 108 ? -2.450 7.367 -3.122 1.00 98.25 108 ALA A O 1
ATOM 877 N N . GLN A 1 109 ? -2.306 5.443 -4.284 1.00 98.06 109 GLN A N 1
ATOM 878 C CA . GLN A 1 109 ? -3.729 5.128 -4.244 1.00 98.06 109 GLN A CA 1
ATOM 879 C C . GLN A 1 109 ? -4.206 4.702 -2.849 1.00 98.06 109 GLN A C 1
ATOM 881 O O . GLN A 1 109 ? -5.249 5.164 -2.390 1.00 98.06 109 GLN A O 1
ATOM 886 N N . VAL A 1 110 ? -3.460 3.831 -2.163 1.00 98.06 110 VAL A N 1
ATOM 887 C CA . VAL A 1 110 ? -3.968 3.163 -0.951 1.00 98.06 110 VAL A CA 1
ATOM 888 C C . VAL A 1 110 ? -3.504 3.833 0.342 1.00 98.06 110 VAL A C 1
ATOM 890 O O . VAL A 1 110 ? -4.297 4.044 1.263 1.00 98.06 110 VAL A O 1
ATOM 893 N N . PHE A 1 111 ? -2.219 4.176 0.448 1.00 98.19 111 PHE A N 1
ATOM 894 C CA . PHE A 1 111 ? -1.620 4.599 1.718 1.00 98.19 111 PHE A CA 1
ATOM 895 C C . PHE A 1 111 ? -1.339 6.098 1.813 1.00 98.19 111 PHE A C 1
ATOM 897 O O . PHE A 1 111 ? -1.437 6.661 2.907 1.00 98.19 111 PHE A O 1
ATOM 904 N N . ALA A 1 112 ? -1.030 6.775 0.706 1.00 97.81 112 ALA A N 1
ATOM 905 C CA . ALA A 1 112 ? -0.706 8.201 0.728 1.00 97.81 112 ALA A CA 1
ATOM 906 C C . ALA A 1 112 ? -1.797 9.110 1.345 1.00 97.81 112 ALA A C 1
ATOM 908 O O . ALA A 1 112 ? -1.409 10.057 2.045 1.00 97.81 112 ALA A O 1
ATOM 909 N N . PRO A 1 113 ? -3.115 8.837 1.195 1.00 98.06 113 PRO A N 1
ATOM 910 C CA . PRO A 1 113 ? -4.172 9.604 1.867 1.00 98.06 113 PRO A CA 1
ATOM 911 C C . PRO A 1 113 ? -4.154 9.488 3.399 1.00 98.06 113 PRO A C 1
ATOM 913 O O . PRO A 1 113 ? -4.734 10.314 4.100 1.00 98.06 113 PRO A O 1
ATOM 916 N N . HIS A 1 114 ? -3.493 8.462 3.940 1.00 96.81 114 HIS A N 1
ATOM 917 C CA . HIS A 1 114 ? -3.455 8.159 5.372 1.00 96.81 114 HIS A CA 1
ATOM 918 C C . HIS A 1 114 ? -2.099 8.452 6.024 1.00 96.81 114 HIS A C 1
ATOM 920 O O . HIS A 1 114 ? -1.953 8.285 7.237 1.00 96.81 114 HIS A O 1
ATOM 926 N N . HIS A 1 115 ? -1.112 8.899 5.246 1.00 97.38 115 HIS A N 1
ATOM 927 C CA . HIS A 1 115 ? 0.245 9.165 5.706 1.00 97.38 115 HIS A CA 1
ATOM 928 C C . HIS A 1 115 ? 0.599 10.650 5.631 1.00 97.38 115 HIS A C 1
ATOM 930 O O . HIS A 1 115 ? 0.377 11.324 4.626 1.00 97.38 115 HIS A O 1
ATOM 936 N N . GLY A 1 116 ? 1.211 11.151 6.707 1.00 97.38 116 GLY A N 1
ATOM 937 C CA . GLY A 1 116 ? 1.767 12.500 6.748 1.00 97.38 116 GLY A CA 1
ATOM 938 C C . GLY A 1 116 ? 2.962 12.668 5.805 1.00 97.38 116 GLY A C 1
ATOM 939 O O . GLY A 1 116 ? 3.557 11.697 5.335 1.00 97.38 116 GLY A O 1
ATOM 940 N N . TRP A 1 117 ? 3.345 13.923 5.560 1.00 97.00 117 TRP A N 1
ATOM 941 C CA . TRP A 1 117 ? 4.411 14.288 4.619 1.00 97.00 117 TRP A CA 1
ATOM 942 C C . TRP A 1 117 ? 5.729 13.530 4.851 1.00 97.00 117 TRP A C 1
ATOM 944 O O . TRP A 1 117 ? 6.297 13.003 3.897 1.00 97.00 117 TRP A O 1
ATOM 954 N N . ALA A 1 118 ? 6.167 13.405 6.108 1.00 98.25 118 ALA A N 1
ATOM 955 C CA . ALA A 1 118 ? 7.423 12.733 6.447 1.00 98.25 118 ALA A CA 1
ATOM 956 C C . ALA A 1 118 ? 7.428 11.251 6.033 1.00 98.25 118 ALA A C 1
ATOM 958 O O . ALA A 1 118 ? 8.389 10.784 5.431 1.00 98.25 118 ALA A O 1
ATOM 959 N N . ILE A 1 119 ? 6.327 10.532 6.284 1.00 97.88 119 ILE A N 1
ATOM 960 C CA . ILE A 1 119 ? 6.195 9.119 5.902 1.00 97.88 119 ILE A CA 1
ATOM 961 C C . ILE A 1 119 ? 6.177 8.990 4.378 1.00 97.88 119 ILE A C 1
ATOM 963 O O . ILE A 1 119 ? 6.882 8.153 3.829 1.00 97.88 119 ILE A O 1
ATOM 967 N N . ARG A 1 120 ? 5.436 9.858 3.675 1.00 98.00 120 ARG A N 1
ATOM 968 C CA . ARG A 1 120 ? 5.410 9.850 2.204 1.00 98.00 120 ARG A CA 1
ATOM 969 C C . ARG A 1 120 ? 6.802 10.043 1.597 1.00 98.00 120 ARG A C 1
ATOM 971 O O . ARG A 1 120 ? 7.124 9.361 0.634 1.00 98.00 120 ARG A O 1
ATOM 978 N N . LYS A 1 121 ? 7.637 10.911 2.175 1.00 97.75 121 LYS A N 1
ATOM 979 C CA . LYS A 1 121 ? 9.021 11.112 1.716 1.00 97.75 121 LYS A CA 1
ATOM 980 C C . LYS A 1 121 ? 9.948 9.947 2.037 1.00 97.75 121 LYS A C 1
ATOM 982 O O . LYS A 1 121 ? 10.759 9.587 1.191 1.00 97.75 121 LYS A O 1
ATOM 987 N N . ALA A 1 122 ? 9.803 9.334 3.208 1.00 97.81 122 ALA A N 1
ATOM 988 C CA . ALA A 1 122 ? 10.545 8.120 3.534 1.00 97.81 122 ALA A CA 1
ATOM 989 C C . ALA A 1 122 ? 10.209 6.977 2.561 1.00 97.81 122 ALA A C 1
ATOM 991 O O . ALA A 1 122 ? 11.108 6.281 2.100 1.00 97.81 122 ALA A O 1
ATOM 992 N N . VAL A 1 123 ? 8.931 6.824 2.204 1.00 97.31 123 VAL A N 1
ATOM 993 C CA . VAL A 1 123 ? 8.487 5.816 1.235 1.00 97.31 123 VAL A CA 1
ATOM 994 C C . VAL A 1 123 ? 9.049 6.089 -0.160 1.00 97.31 123 VAL A C 1
ATOM 996 O O . VAL A 1 123 ? 9.613 5.180 -0.754 1.00 97.31 123 VAL A O 1
ATOM 999 N N . ASP A 1 124 ? 8.964 7.326 -0.654 1.00 95.31 124 ASP A N 1
ATOM 1000 C CA . ASP A 1 124 ? 9.510 7.728 -1.962 1.00 95.31 124 ASP A CA 1
ATOM 1001 C C . ASP A 1 124 ? 11.019 7.433 -2.077 1.00 95.31 124 ASP A C 1
ATOM 1003 O O . ASP A 1 124 ? 11.478 6.856 -3.061 1.00 95.31 124 ASP A O 1
ATOM 1007 N N . ALA A 1 125 ? 11.789 7.724 -1.022 1.00 97.06 125 ALA A N 1
ATOM 1008 C CA . ALA A 1 125 ? 13.204 7.358 -0.954 1.00 97.06 125 ALA A CA 1
ATOM 1009 C C . ALA A 1 125 ? 13.421 5.833 -0.898 1.00 97.06 125 ALA A C 1
ATOM 1011 O O . ALA A 1 125 ? 14.348 5.312 -1.517 1.00 97.06 125 ALA A O 1
ATOM 1012 N N . GLY A 1 126 ? 12.556 5.104 -0.188 1.00 96.31 126 GLY A N 1
ATOM 1013 C CA . GLY A 1 126 ? 12.602 3.645 -0.100 1.00 96.31 126 GLY A CA 1
ATOM 1014 C C . GLY A 1 126 ? 12.311 2.931 -1.422 1.00 96.31 126 GLY A C 1
ATOM 1015 O O . GLY A 1 126 ? 12.779 1.817 -1.616 1.00 96.31 126 GLY A O 1
ATOM 1016 N N . MET A 1 127 ? 11.610 3.560 -2.372 1.00 95.88 127 MET A N 1
ATOM 1017 C CA . MET A 1 127 ? 11.285 2.924 -3.657 1.00 95.88 127 MET A CA 1
ATOM 1018 C C . MET A 1 127 ? 12.525 2.545 -4.486 1.00 95.88 127 MET A C 1
ATOM 1020 O O . MET A 1 127 ? 12.451 1.641 -5.316 1.00 95.88 127 MET A O 1
ATOM 1024 N N . TYR A 1 128 ? 13.676 3.182 -4.244 1.00 92.12 128 TYR A N 1
ATOM 1025 C CA . TYR A 1 128 ? 14.946 2.844 -4.901 1.00 92.12 128 TYR A CA 1
ATOM 1026 C C . TYR A 1 128 ? 15.566 1.526 -4.420 1.00 92.12 128 TYR A C 1
ATOM 1028 O O . TYR A 1 128 ? 16.497 1.033 -5.050 1.00 92.12 128 TYR A O 1
ATOM 1036 N N . THR A 1 129 ? 15.075 0.953 -3.319 1.00 95.50 129 THR A N 1
ATOM 1037 C CA . THR A 1 129 ? 15.578 -0.317 -2.771 1.00 95.50 129 THR A CA 1
ATOM 1038 C C . THR A 1 129 ? 14.707 -1.512 -3.146 1.00 95.50 129 THR A C 1
ATOM 1040 O O . THR A 1 129 ? 14.997 -2.638 -2.735 1.00 95.50 129 THR A O 1
ATOM 1043 N N . LEU A 1 130 ? 13.637 -1.288 -3.919 1.00 94.38 130 LEU A N 1
ATOM 1044 C CA . LEU A 1 130 ? 12.772 -2.365 -4.375 1.00 94.38 130 LEU A CA 1
ATOM 1045 C C . LEU A 1 130 ? 13.550 -3.364 -5.245 1.00 94.38 130 LEU A C 1
ATOM 1047 O O . LEU A 1 130 ? 14.400 -2.961 -6.044 1.00 94.38 130 LEU A O 1
ATOM 1051 N N . PRO A 1 131 ? 13.246 -4.669 -5.128 1.00 93.94 131 PRO A N 1
ATOM 1052 C CA . PRO A 1 131 ? 13.801 -5.657 -6.035 1.00 93.94 131 PRO A CA 1
ATOM 1053 C C . PRO A 1 131 ? 13.270 -5.433 -7.455 1.00 93.94 131 PRO A C 1
ATOM 1055 O O . PRO A 1 131 ? 12.268 -4.750 -7.683 1.00 93.94 131 PRO A O 1
ATOM 1058 N N . THR A 1 132 ? 13.913 -6.071 -8.424 1.00 94.69 132 THR A N 1
ATOM 1059 C CA . THR A 1 132 ? 13.343 -6.191 -9.768 1.00 94.69 132 THR A CA 1
ATOM 1060 C C . THR A 1 132 ? 12.141 -7.141 -9.774 1.00 94.69 132 THR A C 1
ATOM 1062 O O . THR A 1 132 ? 11.998 -7.988 -8.887 1.00 94.69 132 THR A O 1
ATOM 1065 N N . LYS A 1 133 ? 11.285 -7.039 -10.795 1.00 92.94 133 LYS A N 1
ATOM 1066 C CA . LYS A 1 133 ? 10.140 -7.939 -11.001 1.00 92.94 133 LYS A CA 1
ATOM 1067 C C . LYS A 1 133 ? 10.599 -9.395 -11.084 1.00 92.94 133 LYS A C 1
ATOM 1069 O O . LYS A 1 133 ? 10.037 -10.238 -10.398 1.00 92.94 133 LYS A O 1
ATOM 1074 N N . ALA A 1 134 ? 11.673 -9.676 -11.821 1.00 90.56 134 ALA A N 1
ATOM 1075 C CA . ALA A 1 134 ? 12.268 -11.010 -11.893 1.00 90.56 134 ALA A CA 1
ATOM 1076 C C . ALA A 1 134 ? 12.734 -11.521 -10.517 1.00 90.56 134 ALA A C 1
ATOM 1078 O O . ALA A 1 134 ? 12.431 -12.646 -10.135 1.00 90.56 134 ALA A O 1
ATOM 1079 N N . GLN A 1 135 ? 13.417 -10.684 -9.726 1.00 92.19 135 GLN A N 1
ATOM 1080 C CA . GLN A 1 135 ? 13.833 -11.058 -8.368 1.00 92.19 135 GLN A CA 1
ATOM 1081 C C . GLN A 1 135 ? 12.642 -11.321 -7.439 1.00 92.19 135 GLN A C 1
ATOM 1083 O O . GLN A 1 135 ? 12.728 -12.202 -6.586 1.00 92.19 135 GLN A O 1
ATOM 1088 N N . LEU A 1 136 ? 11.550 -10.565 -7.578 1.00 90.50 136 LEU A N 1
ATOM 1089 C CA . LEU A 1 136 ? 10.318 -10.810 -6.834 1.00 90.50 136 LEU A CA 1
ATOM 1090 C C . LEU A 1 136 ? 9.689 -12.150 -7.234 1.00 90.50 136 LEU A C 1
ATOM 1092 O O . LEU A 1 136 ? 9.403 -12.951 -6.353 1.00 90.50 136 LEU A O 1
ATOM 1096 N N . LEU A 1 137 ? 9.518 -12.415 -8.532 1.00 89.00 137 LEU A N 1
ATOM 1097 C CA . LEU A 1 137 ? 8.914 -13.658 -9.027 1.00 89.00 137 LEU A CA 1
ATOM 1098 C C . LEU A 1 137 ? 9.731 -14.892 -8.630 1.00 89.00 137 LEU A C 1
ATOM 1100 O O . LEU A 1 137 ? 9.162 -15.864 -8.145 1.00 89.00 137 LEU A O 1
ATOM 1104 N N . ASN A 1 138 ? 11.062 -14.809 -8.690 1.00 89.38 138 ASN A N 1
ATOM 1105 C CA . ASN A 1 138 ? 11.937 -15.877 -8.201 1.00 89.38 138 ASN A CA 1
ATOM 1106 C C . ASN A 1 138 ? 11.731 -16.149 -6.703 1.00 89.38 138 ASN A C 1
ATOM 1108 O O . ASN A 1 138 ? 11.745 -17.296 -6.276 1.00 89.38 138 ASN A O 1
ATOM 1112 N N . LYS A 1 139 ? 11.514 -15.108 -5.884 1.00 88.31 139 LYS A N 1
ATOM 1113 C CA . LYS A 1 139 ? 11.208 -15.277 -4.451 1.00 88.31 139 LYS A CA 1
ATOM 1114 C C . LYS A 1 139 ? 9.821 -15.869 -4.199 1.00 88.31 139 LYS A C 1
ATOM 1116 O O . LYS A 1 139 ? 9.603 -16.429 -3.130 1.00 88.31 139 LYS A O 1
ATOM 1121 N N . LEU A 1 140 ? 8.901 -15.715 -5.148 1.00 85.50 140 LEU A N 1
ATOM 1122 C CA . LEU A 1 140 ? 7.565 -16.303 -5.101 1.00 85.50 140 LEU A CA 1
ATOM 1123 C C . LEU A 1 140 ? 7.531 -17.731 -5.673 1.00 85.50 140 LEU A C 1
ATOM 1125 O O . LEU A 1 140 ? 6.475 -18.349 -5.635 1.00 85.50 140 LEU A O 1
ATOM 1129 N N . ASN A 1 141 ? 8.669 -18.266 -6.145 1.00 81.31 141 ASN A N 1
ATOM 1130 C CA . ASN A 1 141 ? 8.756 -19.513 -6.919 1.00 81.31 141 ASN A CA 1
ATOM 1131 C C . ASN A 1 141 ? 7.858 -19.504 -8.172 1.00 81.31 141 ASN A C 1
ATOM 1133 O O . ASN A 1 141 ? 7.351 -20.537 -8.595 1.00 81.31 141 ASN A O 1
ATOM 1137 N N . GLU A 1 142 ? 7.665 -18.321 -8.753 1.00 67.12 142 GLU A N 1
ATOM 1138 C CA . GLU A 1 142 ? 6.917 -18.097 -9.994 1.00 67.12 142 GLU A CA 1
ATOM 1139 C C . GLU A 1 142 ? 7.886 -17.885 -11.174 1.00 67.12 142 GLU A C 1
ATOM 1141 O O . GLU A 1 142 ? 7.609 -17.159 -12.128 1.00 67.12 142 GLU A O 1
ATOM 1146 N N . ASP A 1 143 ? 9.069 -18.503 -11.118 1.00 57.72 143 ASP A N 1
ATOM 1147 C CA . ASP A 1 143 ? 10.094 -18.467 -12.169 1.00 57.72 143 ASP A CA 1
ATOM 1148 C C . ASP A 1 143 ? 9.707 -19.284 -13.419 1.00 57.72 143 ASP A C 1
ATOM 1150 O O . ASP A 1 143 ? 10.390 -19.232 -14.445 1.00 57.72 143 ASP A O 1
ATOM 1154 N N . GLY A 1 144 ? 8.569 -19.985 -13.375 1.00 53.69 144 GLY A N 1
ATOM 1155 C CA . GLY A 1 144 ? 7.974 -20.688 -14.504 1.00 53.69 144 GLY A CA 1
ATOM 1156 C C . GLY A 1 144 ? 6.679 -20.051 -15.006 1.00 53.69 144 GLY A C 1
ATOM 1157 O O . GLY A 1 144 ? 5.610 -20.528 -14.648 1.00 53.69 144 GLY A O 1
ATOM 1158 N N . GLY A 1 145 ? 6.752 -19.075 -15.923 1.00 47.41 145 GLY A N 1
ATOM 1159 C CA . GLY A 1 145 ? 5.615 -18.829 -16.827 1.00 47.41 145 GLY A CA 1
ATOM 1160 C C . GLY A 1 145 ? 5.325 -17.400 -17.285 1.00 47.41 145 GLY A C 1
ATOM 1161 O O . GLY A 1 145 ? 4.229 -16.896 -17.078 1.00 47.41 145 GLY A O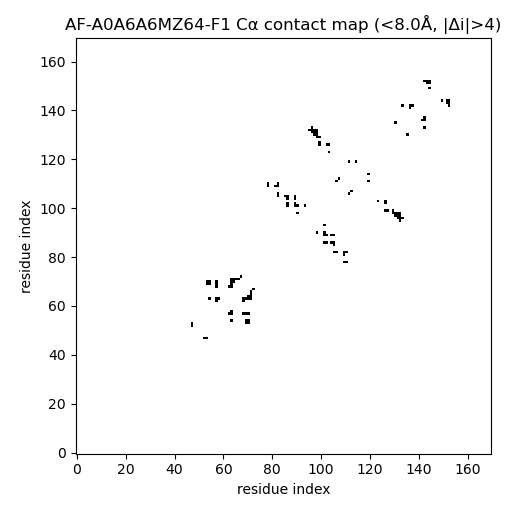 1
ATOM 1162 N N . PHE A 1 146 ? 6.226 -16.801 -18.061 1.00 44.56 146 PHE A N 1
ATOM 1163 C CA . PHE A 1 146 ? 5.788 -16.136 -19.297 1.00 44.56 146 PHE A CA 1
ATOM 1164 C C . PHE A 1 146 ? 6.752 -16.527 -20.417 1.00 44.56 146 PHE A C 1
ATOM 1166 O O . PHE A 1 146 ? 7.463 -15.706 -20.989 1.00 44.56 146 PHE A O 1
ATOM 1173 N N . ASP A 1 147 ? 6.832 -17.830 -20.684 1.00 43.28 147 ASP A N 1
ATOM 1174 C CA . ASP A 1 147 ? 7.347 -18.290 -21.965 1.00 43.28 147 ASP A CA 1
ATOM 1175 C C . ASP A 1 147 ? 6.185 -18.189 -22.960 1.00 43.28 147 ASP A C 1
ATOM 1177 O O . ASP A 1 147 ? 5.122 -18.777 -22.743 1.00 43.28 147 ASP A O 1
ATOM 1181 N N . ARG A 1 148 ? 6.370 -17.443 -24.055 1.00 46.88 148 ARG A N 1
ATOM 1182 C CA . ARG A 1 148 ? 5.377 -17.273 -25.135 1.00 46.88 148 ARG A CA 1
ATOM 1183 C C . ARG A 1 148 ? 5.089 -18.581 -25.898 1.00 46.88 148 ARG A C 1
ATOM 1185 O O . ARG A 1 148 ? 4.508 -18.538 -26.977 1.00 46.88 148 ARG A O 1
ATOM 1192 N N . THR A 1 149 ? 5.497 -19.733 -25.369 1.00 42.81 149 THR A N 1
ATOM 1193 C CA . THR A 1 149 ? 5.387 -21.045 -26.014 1.00 42.81 149 THR A CA 1
ATOM 1194 C C . THR A 1 149 ? 4.705 -22.126 -25.168 1.00 42.81 149 THR A C 1
ATOM 1196 O O . THR A 1 149 ? 4.560 -23.246 -25.644 1.00 42.81 149 THR A O 1
ATOM 1199 N N . GLY A 1 150 ? 4.212 -21.828 -23.958 1.00 40.41 150 GLY A N 1
ATOM 1200 C CA . GLY A 1 150 ? 3.380 -22.783 -23.205 1.00 40.41 150 GLY A CA 1
ATOM 1201 C C . GLY A 1 150 ? 4.087 -24.087 -22.803 1.00 40.41 150 GLY A C 1
ATOM 1202 O O . GLY A 1 150 ? 3.426 -25.103 -22.598 1.00 40.41 150 GLY A O 1
ATOM 1203 N N . VAL A 1 151 ? 5.417 -24.081 -22.680 1.00 42.09 151 VAL A N 1
ATOM 1204 C CA . VAL A 1 151 ? 6.183 -25.245 -22.217 1.00 42.09 151 VAL A CA 1
ATOM 1205 C C . VAL A 1 151 ? 6.581 -25.047 -20.754 1.00 42.09 151 VAL A C 1
ATOM 1207 O O . VAL A 1 151 ? 7.260 -24.086 -20.401 1.00 42.09 151 VAL A O 1
ATOM 1210 N N . LEU A 1 152 ? 6.131 -25.976 -19.904 1.00 43.97 152 LEU A N 1
ATOM 1211 C CA . LEU A 1 152 ? 6.459 -26.077 -18.479 1.00 43.97 152 LEU A CA 1
ATOM 1212 C C . LEU A 1 152 ? 7.967 -25.914 -18.228 1.00 43.97 152 LEU A C 1
ATOM 1214 O O . LEU A 1 152 ? 8.796 -26.503 -18.923 1.00 43.97 152 LEU A O 1
ATOM 1218 N N . GLY A 1 153 ? 8.298 -25.127 -17.200 1.00 47.22 153 GLY A N 1
ATOM 1219 C CA . GLY A 1 153 ? 9.653 -24.726 -16.829 1.00 47.22 153 GLY A CA 1
ATOM 1220 C C . GLY A 1 153 ? 10.677 -25.864 -16.877 1.00 47.22 153 GLY A C 1
ATOM 1221 O O . GLY A 1 153 ? 10.583 -26.865 -16.162 1.00 47.22 153 GLY A O 1
ATOM 1222 N N . LYS A 1 154 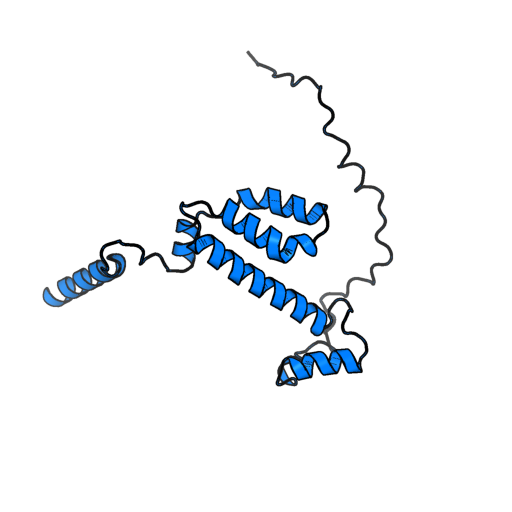? 11.702 -25.671 -17.712 1.00 50.06 154 LYS A N 1
ATOM 1223 C CA . LYS A 1 154 ? 12.785 -26.629 -17.991 1.00 50.06 154 LYS A CA 1
ATOM 1224 C C . LYS A 1 154 ? 13.572 -27.080 -16.750 1.00 50.06 154 LYS A C 1
ATOM 1226 O O . LYS A 1 154 ? 14.163 -28.157 -16.769 1.00 50.06 154 LYS A O 1
ATOM 1231 N N . GLY A 1 155 ? 13.530 -26.319 -15.652 1.00 50.59 155 GLY A N 1
ATOM 1232 C CA . GLY A 1 155 ? 14.314 -26.583 -14.439 1.00 50.59 155 GLY A CA 1
ATOM 1233 C C . GLY A 1 155 ? 13.983 -27.897 -13.718 1.00 50.59 155 GLY A C 1
ATOM 1234 O O . GLY A 1 155 ? 14.878 -28.522 -13.147 1.00 50.59 155 GLY A O 1
ATOM 1235 N N . ASN A 1 156 ? 12.729 -28.360 -13.785 1.00 55.31 156 ASN A N 1
ATOM 1236 C CA . ASN A 1 156 ? 12.322 -29.634 -13.174 1.00 55.31 156 ASN A CA 1
ATOM 1237 C C . ASN A 1 156 ? 12.380 -30.809 -14.162 1.00 55.31 156 ASN A C 1
ATOM 1239 O O . ASN A 1 156 ? 12.664 -31.937 -13.757 1.00 55.31 156 ASN A O 1
ATOM 1243 N N . TYR A 1 157 ? 12.192 -30.548 -15.460 1.00 55.72 157 TYR A N 1
ATOM 1244 C CA . TYR A 1 157 ? 12.274 -31.575 -16.501 1.00 55.72 157 TYR A CA 1
ATOM 1245 C C . TYR A 1 157 ? 13.688 -32.123 -16.670 1.00 55.72 157 TYR A C 1
ATOM 1247 O O . TYR A 1 157 ? 13.866 -33.336 -16.735 1.00 55.72 157 TYR A O 1
ATOM 1255 N N . GLU A 1 158 ? 14.707 -31.263 -16.689 1.00 61.47 158 GLU A N 1
ATOM 1256 C CA . GLU A 1 158 ? 16.089 -31.724 -16.853 1.00 61.47 158 GLU A CA 1
ATOM 1257 C C . GLU A 1 158 ? 16.547 -32.573 -15.662 1.00 61.47 158 GLU A C 1
ATOM 1259 O O . GLU A 1 158 ? 17.161 -33.622 -15.855 1.00 61.47 158 GLU A O 1
ATOM 1264 N N . LYS A 1 159 ? 16.163 -32.195 -14.436 1.00 65.00 159 LYS A N 1
ATOM 1265 C CA . LYS A 1 159 ? 16.433 -32.992 -13.228 1.00 65.00 159 LYS A CA 1
ATOM 1266 C C . LYS A 1 159 ? 15.719 -34.344 -13.252 1.00 65.00 159 LYS A C 1
ATOM 1268 O O . LYS A 1 159 ? 16.332 -35.356 -12.921 1.00 65.00 159 LYS A O 1
ATOM 1273 N N . MET A 1 160 ? 14.460 -34.379 -13.689 1.00 67.75 160 MET A N 1
ATOM 1274 C CA . MET A 1 160 ? 13.695 -35.620 -13.841 1.00 67.75 160 MET A CA 1
ATOM 1275 C C . MET A 1 160 ? 14.303 -36.536 -14.914 1.00 67.75 160 MET A C 1
ATOM 1277 O O . MET A 1 160 ? 14.478 -37.728 -14.677 1.00 67.75 160 MET A O 1
ATOM 1281 N N . VAL A 1 161 ? 14.702 -35.990 -16.068 1.00 71.81 161 VAL A N 1
ATOM 1282 C CA . VAL A 1 161 ? 15.348 -36.759 -17.145 1.00 71.81 161 VAL A CA 1
ATOM 1283 C C . VAL A 1 161 ? 16.702 -37.316 -16.701 1.00 71.81 161 VAL A C 1
ATOM 1285 O O . VAL A 1 161 ? 17.024 -38.455 -17.036 1.00 71.81 161 VAL A O 1
ATOM 1288 N N . GLN A 1 162 ? 17.489 -36.559 -15.932 1.00 73.31 162 GLN A N 1
ATOM 1289 C CA . GLN A 1 162 ? 18.749 -37.064 -15.374 1.00 73.31 162 GLN A CA 1
ATOM 1290 C C . GLN A 1 162 ? 18.520 -38.170 -14.336 1.00 73.31 162 GLN A C 1
ATOM 1292 O O . GLN A 1 162 ? 19.238 -39.167 -14.361 1.00 73.31 162 GLN A O 1
ATOM 1297 N N . GLY A 1 163 ? 17.491 -38.045 -13.490 1.00 72.62 163 GLY A N 1
ATOM 1298 C CA . GLY A 1 163 ? 17.094 -39.098 -12.550 1.00 72.62 163 GLY A CA 1
ATOM 1299 C C . GLY A 1 163 ? 16.644 -40.387 -13.246 1.00 72.62 163 GLY A C 1
ATOM 1300 O O . GLY A 1 163 ? 17.055 -41.474 -12.863 1.00 72.62 163 GLY A O 1
ATOM 1301 N N . ILE A 1 164 ? 15.873 -40.287 -14.332 1.00 73.50 164 ILE A N 1
ATOM 1302 C CA . ILE A 1 164 ? 15.452 -41.467 -15.106 1.00 73.50 164 ILE A CA 1
ATOM 1303 C C . ILE A 1 164 ? 16.658 -42.130 -15.790 1.00 73.50 164 ILE A C 1
ATOM 1305 O O . ILE A 1 164 ? 16.791 -43.353 -15.778 1.00 73.50 164 ILE A O 1
ATOM 1309 N N . LYS A 1 165 ? 17.576 -41.340 -16.360 1.00 75.69 165 LYS A N 1
ATOM 1310 C CA . LYS A 1 165 ? 18.780 -41.870 -17.022 1.00 75.69 165 LYS A CA 1
ATOM 1311 C C . LYS A 1 165 ? 19.745 -42.565 -16.060 1.00 75.69 165 LYS A C 1
ATOM 1313 O O . LYS A 1 165 ? 20.441 -43.480 -16.498 1.00 75.69 165 LYS A O 1
ATOM 1318 N N . SER A 1 166 ? 19.806 -42.154 -14.791 1.00 71.19 166 SER A N 1
ATOM 1319 C CA . SER A 1 166 ? 20.633 -42.828 -13.785 1.00 71.19 166 SER A CA 1
ATOM 1320 C C . SER A 1 166 ? 19.997 -44.124 -13.277 1.00 71.19 166 SER A C 1
ATOM 1322 O O . SER A 1 166 ? 20.724 -45.077 -13.024 1.00 71.19 166 SER A O 1
ATOM 1324 N N . THR A 1 167 ? 18.665 -44.209 -13.207 1.00 70.44 167 THR A N 1
ATOM 1325 C CA . THR A 1 167 ? 17.950 -45.441 -12.823 1.00 70.44 167 THR A CA 1
ATOM 1326 C C . THR A 1 167 ? 17.983 -46.523 -13.906 1.00 70.44 167 THR A C 1
ATOM 1328 O O . THR A 1 167 ? 17.985 -47.702 -13.582 1.00 70.44 167 THR A O 1
ATOM 1331 N N . VAL A 1 168 ? 18.047 -46.154 -15.189 1.00 67.25 168 VAL A N 1
ATOM 1332 C CA . VAL A 1 168 ? 18.066 -47.117 -16.316 1.00 67.25 168 VAL A CA 1
ATOM 1333 C C . VAL A 1 168 ? 19.481 -47.641 -16.637 1.00 67.25 168 VAL A C 1
ATOM 1335 O O . VAL A 1 168 ? 19.636 -48.560 -17.434 1.00 67.25 168 VAL A O 1
ATOM 1338 N N . LYS A 1 169 ? 20.530 -47.078 -16.023 1.00 60.72 169 LYS A N 1
ATOM 1339 C CA . LYS A 1 169 ? 21.932 -47.512 -16.200 1.00 60.72 169 LYS A CA 1
ATOM 1340 C C . LYS A 1 169 ? 22.482 -48.371 -15.046 1.00 60.72 169 LYS A C 1
ATOM 1342 O O . LYS A 1 169 ? 23.693 -48.587 -15.011 1.00 60.72 169 LYS A O 1
ATOM 1347 N N . GLY A 1 170 ? 21.626 -48.820 -14.126 1.00 47.28 170 GLY A N 1
ATOM 1348 C CA . GLY A 1 170 ? 21.967 -49.744 -13.035 1.00 47.28 170 GLY A CA 1
ATOM 1349 C C . GLY A 1 170 ? 21.566 -51.173 -13.351 1.00 47.28 170 GLY A C 1
ATOM 1350 O O . GLY A 1 170 ? 20.431 -51.346 -13.846 1.00 47.28 170 GLY A O 1
#

Solvent-accessible surface area (backbone atoms only — not comparable to full-atom values): 10867 Å² total; per-residue (Å²): 141,82,88,81,84,82,82,78,92,82,79,97,79,80,90,70,79,76,80,72,78,82,73,81,81,81,80,76,73,81,80,74,63,92,84,61,79,66,86,88,69,81,56,66,72,82,79,42,93,44,72,64,61,48,38,49,55,28,55,79,65,74,34,42,86,39,90,87,26,64,43,42,50,49,55,52,51,52,49,51,52,51,29,54,51,41,29,52,56,34,53,71,75,47,82,77,52,69,41,47,65,30,49,49,53,22,39,55,72,60,46,47,88,78,46,57,72,69,57,52,51,54,50,62,62,48,44,78,71,59,62,40,44,64,60,49,32,51,74,67,71,54,73,60,76,88,59,99,73,81,68,79,54,64,78,59,54,55,55,49,53,52,53,52,56,57,63,74,74,107

Foldseek 3Di:
DDDDDDDDDDDDDDDDVVVVPDDDDPDDDDDDDPPDDPVPDPCPVVVADDPVSLQVVCVVVVNLPPVPRPNVVVVVVVLVVQLVVQLVVLVVPDDDFASLVSNLVSCVPRPVVPDDPVVNVVVNVCSVVDGTNCVVCVVVVVNFDDDVPPDTDPPVVVVVVVVVVVVVVD

InterPro domains:
  IPR014830 Glycolipid transfer protein domain [PF08718] (47-142)
  IPR014830 Glycolipid transfer protein domain [PTHR10219] (47-145)
  IPR036497 Glycolipid transfer protein superfamily [G3DSA:1.10.3520.10] (26-169)
  IPR036497 Glycolipid transfer protein superfamily [SSF110004] (48-145)

Secondary structure (DSSP, 8-state):
----------S----SGGGGSS-----PPPPPPTTS--TT-S-GGGT--SHHHHHHHHHHTT-TTSTT-HHHHHHHHHHHHHHHHHHHHHHHH--SSB-HHHHHHHHHHHTGGGS-HHHHHHHHHHGGGPPBHHHHHHHTT--S---TT----HHHHHHHHHHHHHHTT-

Nearest PDB structures (foldseek):
  4ntg-assembly2_B  TM=9.725E-01  e=1.268E-09  Arabidopsis thaliana
  4nti-assembly2_B  TM=9.851E-01  e=2.217E-09  Arabidopsis thaliana
  4nt1-assembly4_D  TM=9.469E-01  e=3.424E-09  Arabidopsis thaliana
  4kbr-assembly8_H  TM=8.737E-01  e=7.023E-04  Mus musculus
  4kbr-assembly6_F  TM=8.553E-01  e=5.829E-04  Mus musculus